Protein AF-A0A2E8WA86-F1 (afdb_monomer)

Structure (mmCIF, N/CA/C/O backbone):
data_AF-A0A2E8WA86-F1
#
_entry.id   AF-A0A2E8WA86-F1
#
loop_
_atom_site.group_PDB
_atom_site.id
_atom_site.type_symbol
_atom_site.label_atom_id
_atom_site.label_alt_id
_atom_site.label_comp_id
_atom_site.label_asym_id
_atom_site.label_entity_id
_atom_site.label_seq_id
_atom_site.pdbx_PDB_ins_code
_atom_site.Cartn_x
_atom_site.Cartn_y
_atom_site.Cartn_z
_atom_site.occupancy
_atom_site.B_iso_or_equiv
_atom_site.auth_seq_id
_atom_site.auth_comp_id
_atom_site.auth_asym_id
_atom_site.auth_atom_id
_atom_site.pdbx_PDB_model_num
ATOM 1 N N . MET A 1 1 ? -9.405 8.419 -10.901 1.00 42.81 1 MET A N 1
ATOM 2 C CA . MET A 1 1 ? -7.975 8.033 -10.969 1.00 42.81 1 MET A 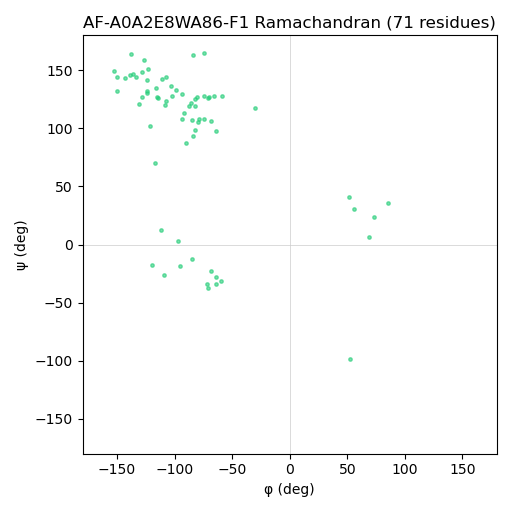CA 1
ATOM 3 C C . MET A 1 1 ? -7.088 8.922 -10.095 1.00 42.81 1 MET A C 1
ATOM 5 O O . MET A 1 1 ? -6.184 8.394 -9.474 1.00 42.81 1 MET A O 1
ATOM 9 N N . THR A 1 2 ? -7.380 10.217 -9.940 1.00 52.44 2 THR A N 1
ATOM 10 C CA . THR A 1 2 ? -6.567 11.183 -9.165 1.00 52.44 2 THR A CA 1
ATOM 11 C C . THR A 1 2 ? -6.463 10.911 -7.654 1.00 52.44 2 THR A C 1
ATOM 13 O O . THR A 1 2 ? -5.417 11.160 -7.072 1.00 52.44 2 THR A O 1
ATOM 16 N N . PHE A 1 3 ? -7.514 10.381 -7.013 1.00 52.16 3 PHE A N 1
ATOM 17 C CA . PHE A 1 3 ? -7.528 10.127 -5.560 1.00 52.16 3 PHE A CA 1
ATOM 18 C C . PHE A 1 3 ? -6.617 8.963 -5.133 1.00 52.16 3 PHE A C 1
ATOM 20 O O . PHE A 1 3 ? -5.963 9.034 -4.100 1.00 52.16 3 PHE A O 1
ATOM 27 N N . LEU A 1 4 ? -6.537 7.898 -5.938 1.00 49.44 4 LEU A N 1
ATOM 28 C CA . LEU A 1 4 ? -5.763 6.704 -5.580 1.00 49.44 4 LEU A CA 1
ATOM 29 C C . LEU A 1 4 ? -4.251 6.944 -5.645 1.00 49.44 4 LEU A C 1
ATOM 31 O O . LEU A 1 4 ? -3.528 6.426 -4.802 1.00 49.44 4 LEU A O 1
ATOM 35 N N . ASN A 1 5 ? -3.786 7.778 -6.579 1.00 51.66 5 ASN A N 1
ATOM 36 C CA . ASN A 1 5 ? -2.364 8.109 -6.703 1.00 51.66 5 ASN A CA 1
ATOM 37 C C . ASN A 1 5 ? -1.821 8.856 -5.469 1.00 51.66 5 ASN A C 1
ATOM 39 O O . ASN A 1 5 ? -0.654 8.700 -5.127 1.00 51.66 5 ASN A O 1
ATOM 43 N N . GLN A 1 6 ? -2.664 9.611 -4.750 1.00 56.53 6 GLN A N 1
ATOM 44 C CA . GLN A 1 6 ? -2.256 10.323 -3.529 1.00 56.53 6 GLN A CA 1
ATOM 45 C C . GLN A 1 6 ? -1.938 9.385 -2.355 1.00 56.53 6 GLN A C 1
ATOM 47 O O . GLN A 1 6 ? -1.211 9.771 -1.443 1.00 56.53 6 GLN A O 1
ATOM 52 N N . LEU A 1 7 ? -2.471 8.159 -2.366 1.00 54.53 7 LEU A N 1
ATOM 53 C CA . LEU A 1 7 ? -2.305 7.188 -1.278 1.00 54.53 7 LEU A CA 1
ATOM 54 C C . LEU A 1 7 ? -1.005 6.380 -1.393 1.00 54.53 7 LEU A C 1
ATOM 56 O O . LEU A 1 7 ? -0.597 5.714 -0.442 1.00 54.53 7 LEU A O 1
ATOM 60 N N . THR A 1 8 ? -0.336 6.445 -2.541 1.00 48.84 8 THR A N 1
ATOM 61 C CA . THR A 1 8 ? 0.900 5.716 -2.830 1.00 48.84 8 THR A CA 1
ATOM 62 C C . THR A 1 8 ? 2.040 6.691 -3.082 1.00 48.84 8 THR A C 1
ATOM 64 O O . THR A 1 8 ? 2.530 6.820 -4.195 1.00 48.84 8 THR A O 1
ATOM 67 N N . CYS A 1 9 ? 2.499 7.382 -2.041 1.00 49.09 9 CYS A N 1
ATOM 68 C CA . CYS A 1 9 ? 3.763 8.112 -2.113 1.00 49.09 9 CYS A CA 1
ATOM 69 C C . CYS A 1 9 ? 4.905 7.129 -1.803 1.00 49.09 9 CYS A C 1
ATOM 71 O O . CYS A 1 9 ? 5.199 6.844 -0.642 1.00 49.09 9 CYS A O 1
ATOM 73 N N . LEU A 1 10 ? 5.498 6.530 -2.841 1.00 50.75 10 LEU A N 1
ATOM 74 C CA . LEU A 1 10 ? 6.610 5.586 -2.700 1.00 50.75 10 LEU A CA 1
ATOM 75 C C . LEU A 1 10 ? 7.941 6.336 -2.839 1.00 50.75 10 LEU A C 1
ATOM 77 O O . LEU A 1 10 ? 8.335 6.739 -3.932 1.00 50.75 10 LEU A O 1
ATOM 81 N N . TYR A 1 11 ? 8.660 6.496 -1.729 1.00 49.28 11 TYR A N 1
ATOM 82 C CA . TYR A 1 11 ? 10.002 7.076 -1.730 1.00 49.28 11 TYR A CA 1
ATOM 83 C C . TYR A 1 11 ? 11.030 6.026 -2.163 1.00 49.28 11 TYR A C 1
ATOM 85 O O . TYR A 1 11 ? 11.392 5.137 -1.394 1.00 49.28 11 TYR A O 1
ATOM 93 N N . ALA A 1 12 ? 11.539 6.133 -3.390 1.00 44.47 12 ALA A N 1
ATOM 94 C CA . ALA A 1 12 ? 12.675 5.334 -3.838 1.00 44.47 12 ALA A CA 1
ATOM 95 C C . ALA A 1 12 ? 13.987 6.100 -3.615 1.00 44.47 12 ALA A C 1
ATOM 97 O O . ALA A 1 12 ? 14.132 7.247 -4.038 1.00 44.47 12 ALA A O 1
ATOM 98 N N . ARG A 1 13 ? 14.971 5.457 -2.977 1.00 37.31 13 ARG A N 1
ATOM 99 C CA . ARG A 1 13 ? 16.346 5.970 -2.877 1.00 37.31 13 ARG A CA 1
ATOM 100 C C . ARG A 1 13 ? 17.141 5.515 -4.103 1.00 37.31 13 ARG A C 1
ATOM 102 O O . ARG A 1 13 ? 17.324 4.316 -4.301 1.00 37.31 13 ARG A O 1
ATOM 109 N N . HIS A 1 14 ? 17.653 6.456 -4.893 1.00 42.84 14 HIS A N 1
ATOM 110 C CA . HIS A 1 14 ? 18.671 6.184 -5.911 1.00 42.84 14 HIS A CA 1
ATOM 111 C C . HIS A 1 14 ? 19.880 7.116 -5.728 1.00 42.84 14 HIS A C 1
ATOM 113 O O . HIS A 1 14 ? 19.796 8.108 -5.007 1.00 42.84 14 HIS A O 1
ATOM 119 N N . TRP A 1 15 ? 21.022 6.695 -6.276 1.00 39.44 15 TRP A N 1
ATOM 120 C CA . TRP A 1 15 ? 22.397 7.088 -5.940 1.00 39.44 15 TRP A CA 1
ATOM 121 C C . TRP A 1 15 ? 22.567 8.528 -5.405 1.00 39.44 15 TRP A C 1
ATOM 123 O O . TRP A 1 15 ? 22.318 9.496 -6.111 1.00 39.44 15 TRP A O 1
ATOM 133 N N . GLY A 1 16 ? 23.036 8.665 -4.155 1.00 36.84 16 GLY A N 1
ATOM 134 C CA . GLY A 1 16 ? 23.502 9.951 -3.610 1.00 36.84 16 GLY A CA 1
ATOM 135 C C . GLY A 1 16 ? 22.448 10.889 -3.000 1.00 36.84 16 GLY A C 1
ATOM 136 O O . GLY A 1 16 ? 22.609 12.097 -3.112 1.00 36.84 16 GLY A O 1
ATOM 137 N N . ASN A 1 17 ? 21.413 10.374 -2.320 1.00 42.56 17 ASN A N 1
ATOM 138 C C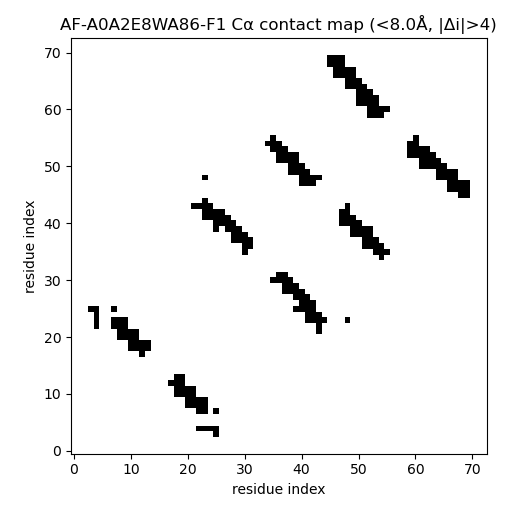A . ASN A 1 17 ? 20.371 11.161 -1.619 1.00 42.56 17 ASN A CA 1
ATOM 139 C C . ASN A 1 17 ? 19.341 11.887 -2.506 1.00 42.56 17 ASN A C 1
ATOM 141 O O . ASN A 1 17 ? 18.691 12.824 -2.048 1.00 42.56 17 ASN A O 1
ATOM 145 N N . TRP A 1 18 ? 19.111 11.428 -3.736 1.00 35.81 18 TRP A N 1
ATOM 146 C CA . TRP A 1 18 ? 18.024 11.960 -4.559 1.00 35.81 18 TRP A CA 1
ATOM 147 C C . TRP A 1 18 ? 16.714 11.232 -4.219 1.00 35.81 18 TRP A C 1
ATOM 149 O O . TRP A 1 18 ? 16.545 10.055 -4.540 1.00 35.81 18 TRP A O 1
ATOM 159 N N . GLN A 1 19 ? 15.800 11.920 -3.525 1.00 43.94 19 GLN A N 1
ATOM 160 C CA . GLN A 1 19 ? 14.406 11.493 -3.368 1.00 43.94 19 GLN A CA 1
ATOM 161 C C . GLN A 1 19 ? 13.639 11.920 -4.618 1.00 43.94 19 GLN A C 1
ATOM 163 O O . GLN A 1 19 ? 13.246 13.076 -4.754 1.00 43.94 19 GLN A O 1
ATOM 168 N N . ILE A 1 20 ? 13.441 10.996 -5.553 1.00 46.94 20 ILE A N 1
ATOM 169 C CA . ILE A 1 20 ? 12.513 11.232 -6.658 1.00 46.94 20 ILE A CA 1
ATOM 170 C C . ILE A 1 20 ? 11.126 10.903 -6.114 1.00 46.94 20 ILE A C 1
ATOM 172 O O . ILE A 1 20 ? 10.891 9.771 -5.691 1.00 46.94 20 ILE A O 1
ATOM 176 N N . SER A 1 21 ? 10.228 11.893 -6.099 1.00 51.25 21 SER A N 1
ATOM 177 C CA . SER A 1 21 ? 8.796 11.622 -5.972 1.00 51.25 21 SER A CA 1
ATOM 178 C C . SER A 1 21 ? 8.401 10.856 -7.219 1.00 51.25 21 SER A C 1
ATOM 180 O O . SER A 1 21 ? 8.280 11.414 -8.311 1.00 51.25 21 SER A O 1
ATOM 182 N N . ILE A 1 22 ? 8.343 9.542 -7.083 1.00 55.94 22 ILE A N 1
ATOM 183 C CA . ILE A 1 22 ? 7.792 8.709 -8.123 1.00 55.94 22 ILE A CA 1
ATOM 184 C C . ILE A 1 22 ? 6.285 8.798 -7.927 1.00 55.94 22 ILE A C 1
ATOM 186 O O . ILE A 1 22 ? 5.821 8.593 -6.812 1.00 55.94 22 ILE A O 1
ATOM 190 N N . ASP A 1 23 ? 5.547 9.137 -8.981 1.00 63.12 23 ASP A N 1
ATOM 191 C CA . ASP A 1 23 ? 4.085 9.048 -9.013 1.00 63.12 23 ASP A CA 1
ATOM 192 C C . ASP A 1 23 ? 3.721 7.643 -9.527 1.00 63.12 23 ASP A C 1
ATOM 194 O O . ASP A 1 23 ? 3.672 7.422 -10.746 1.00 63.12 23 ASP A O 1
ATOM 198 N N . PRO A 1 24 ? 3.621 6.627 -8.644 1.00 67.88 24 PRO A N 1
ATOM 199 C CA . PRO A 1 24 ? 3.249 5.288 -9.049 1.00 67.88 24 PRO A CA 1
ATOM 200 C C . PRO A 1 24 ? 1.812 5.292 -9.562 1.00 67.88 24 PRO A C 1
ATOM 202 O O . PRO A 1 24 ? 0.874 5.699 -8.880 1.00 67.88 24 PRO A O 1
ATOM 205 N N . GLN A 1 25 ? 1.621 4.757 -10.761 1.00 79.06 25 GLN A N 1
ATOM 206 C CA . GLN A 1 25 ? 0.286 4.591 -11.316 1.00 79.06 25 GLN A CA 1
ATOM 207 C C . GLN A 1 25 ? -0.358 3.356 -10.691 1.00 79.06 25 GLN A C 1
ATOM 209 O O . GLN A 1 25 ? 0.045 2.227 -10.990 1.00 79.06 25 GLN A O 1
ATOM 214 N N . VAL A 1 26 ? -1.341 3.561 -9.812 1.00 82.12 26 VAL A N 1
ATOM 215 C CA . VAL A 1 26 ? -2.129 2.474 -9.216 1.00 82.12 26 VAL A CA 1
ATOM 216 C C . VAL A 1 26 ? -3.041 1.873 -10.279 1.00 82.12 26 VAL A C 1
ATOM 218 O O . VAL A 1 26 ? -3.818 2.588 -10.912 1.00 82.12 26 VAL A O 1
ATOM 221 N N . PHE A 1 27 ? -2.972 0.555 -10.460 1.00 83.19 27 PHE A N 1
ATOM 222 C CA . PHE A 1 27 ? -3.812 -0.156 -11.429 1.00 83.19 27 PHE A CA 1
ATOM 223 C C . PHE A 1 27 ? -4.711 -1.218 -10.791 1.00 83.19 27 PHE A C 1
ATOM 225 O O . PHE A 1 27 ? -5.680 -1.638 -11.417 1.00 83.19 27 PHE A O 1
ATOM 232 N N . SER A 1 28 ? -4.418 -1.658 -9.564 1.00 85.75 28 SER A N 1
ATOM 233 C CA . SER A 1 28 ? -5.252 -2.628 -8.853 1.00 85.75 28 SER A CA 1
ATOM 234 C C . SER A 1 28 ? -5.180 -2.432 -7.344 1.00 85.75 28 SER A C 1
ATOM 236 O O . SER A 1 28 ? -4.127 -2.102 -6.796 1.00 85.75 28 SER A O 1
ATOM 238 N N . ILE A 1 29 ? -6.313 -2.661 -6.681 1.00 90.94 29 ILE A N 1
ATOM 239 C CA . ILE A 1 29 ? -6.438 -2.709 -5.226 1.00 90.94 29 ILE A CA 1
ATOM 240 C C . ILE A 1 29 ? -7.210 -3.978 -4.887 1.00 90.94 29 ILE A C 1
ATOM 242 O O . ILE A 1 29 ? -8.346 -4.154 -5.326 1.00 90.94 29 ILE A O 1
ATOM 246 N N . VAL A 1 30 ? -6.590 -4.851 -4.104 1.00 92.31 30 VAL A N 1
ATOM 247 C CA . VAL A 1 30 ? -7.190 -6.093 -3.620 1.00 92.31 30 VAL A CA 1
ATOM 248 C C . VAL A 1 30 ? -7.478 -5.927 -2.139 1.00 92.31 30 VAL A C 1
ATOM 250 O O . VAL A 1 30 ? -6.576 -5.628 -1.363 1.00 92.31 30 VAL A O 1
ATOM 253 N N . LEU A 1 31 ? -8.734 -6.112 -1.750 1.00 94.12 31 LEU A N 1
ATOM 254 C CA . LEU A 1 31 ? -9.186 -6.049 -0.363 1.00 94.12 31 LEU A CA 1
ATOM 255 C C . LEU A 1 31 ? -9.505 -7.457 0.130 1.00 94.12 31 LEU A C 1
ATOM 257 O O . LEU A 1 31 ? -10.027 -8.281 -0.626 1.00 94.12 31 LEU A O 1
ATOM 261 N N . ASN A 1 32 ? -9.226 -7.727 1.402 1.00 94.12 32 ASN A N 1
ATOM 262 C CA . ASN A 1 32 ? -9.757 -8.920 2.046 1.00 94.12 32 ASN A CA 1
ATOM 263 C C . ASN A 1 32 ? -11.259 -8.761 2.352 1.00 94.12 32 ASN A C 1
ATOM 265 O O . ASN A 1 32 ? -11.826 -7.669 2.288 1.00 94.12 32 ASN A O 1
ATOM 269 N N . ARG A 1 33 ? -11.924 -9.881 2.653 1.00 93.94 33 ARG A N 1
ATOM 270 C CA . ARG A 1 33 ? -13.391 -9.958 2.773 1.00 93.94 33 ARG A CA 1
ATOM 271 C C . ARG A 1 33 ? -13.971 -9.034 3.851 1.00 93.94 33 ARG A C 1
ATOM 273 O O . ARG A 1 33 ? -15.105 -8.589 3.726 1.00 93.94 33 ARG A O 1
ATOM 280 N N . ASP A 1 34 ? -13.211 -8.795 4.907 1.00 94.94 34 ASP A N 1
ATOM 281 C CA . ASP A 1 34 ? -13.553 -7.985 6.074 1.00 94.94 34 ASP A CA 1
ATOM 282 C C . ASP A 1 34 ? -13.006 -6.550 5.997 1.00 94.94 34 ASP A C 1
ATOM 284 O O . ASP A 1 34 ? -13.211 -5.769 6.924 1.00 94.94 34 ASP A O 1
ATOM 288 N N . TYR A 1 35 ? -12.352 -6.172 4.893 1.00 91.38 35 TYR A N 1
ATOM 289 C CA . TYR A 1 35 ? -11.794 -4.834 4.673 1.00 91.38 35 TYR A CA 1
ATOM 290 C C . TYR A 1 35 ? -10.806 -4.3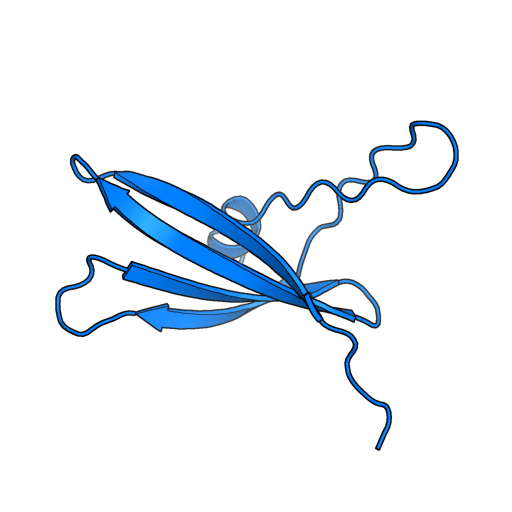79 5.764 1.00 91.38 35 TYR A C 1
ATOM 292 O O . TYR A 1 35 ? -10.700 -3.182 6.055 1.00 91.38 35 TYR A O 1
ATOM 300 N N . SER A 1 36 ? -10.090 -5.326 6.371 1.00 95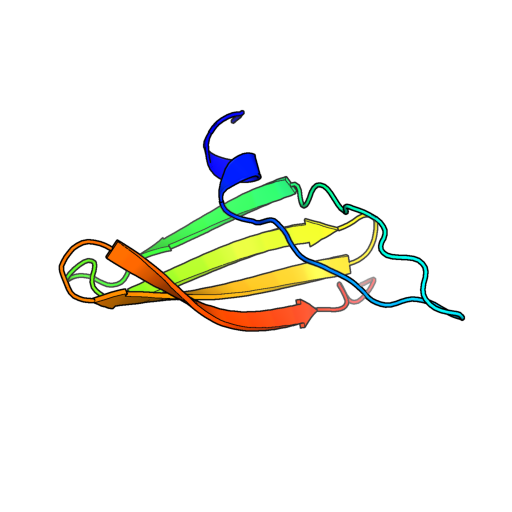.31 36 SER A N 1
ATOM 301 C CA . SER A 1 36 ? -9.037 -5.079 7.361 1.00 95.31 36 SER A CA 1
ATOM 302 C C . SER A 1 36 ? -7.637 -5.041 6.745 1.00 95.31 36 SER A C 1
ATOM 304 O O . SER A 1 36 ? -6.716 -4.495 7.350 1.00 95.31 36 SER A O 1
ATOM 306 N N . GLN A 1 37 ? -7.465 -5.582 5.536 1.00 95.12 37 GLN A N 1
ATOM 307 C CA . GLN A 1 37 ? -6.199 -5.632 4.808 1.00 95.12 37 GLN A CA 1
ATOM 308 C C . GLN A 1 37 ? -6.402 -5.270 3.338 1.00 95.12 37 GLN A C 1
ATOM 310 O O . GLN A 1 37 ? -7.431 -5.592 2.736 1.00 95.12 37 GLN A O 1
ATOM 315 N N . ALA A 1 38 ? -5.395 -4.629 2.751 1.00 93.81 38 ALA A N 1
ATOM 316 C CA . ALA A 1 38 ? -5.370 -4.311 1.332 1.00 93.81 38 ALA A CA 1
ATOM 317 C C . ALA A 1 38 ? -3.983 -4.547 0.727 1.00 93.81 38 ALA A C 1
ATOM 319 O O . ALA A 1 38 ? -2.965 -4.304 1.373 1.00 93.81 38 ALA A O 1
ATOM 320 N N . ALA A 1 39 ? -3.948 -4.968 -0.532 1.00 91.69 39 ALA A N 1
ATOM 321 C CA . ALA A 1 39 ? -2.763 -4.934 -1.376 1.00 91.69 39 ALA A CA 1
ATOM 322 C C . ALA A 1 39 ? -3.004 -3.950 -2.525 1.00 91.69 39 ALA A C 1
ATOM 324 O O . ALA A 1 39 ? -4.005 -4.040 -3.237 1.00 91.69 39 ALA A O 1
ATOM 325 N N . VAL A 1 40 ? -2.097 -2.993 -2.693 1.00 88.62 40 VAL A N 1
ATOM 326 C CA . VAL A 1 40 ? -2.132 -1.992 -3.759 1.00 88.62 40 VAL A CA 1
ATOM 327 C C . VAL A 1 40 ? -1.029 -2.314 -4.750 1.00 88.62 40 VAL A C 1
ATOM 329 O O . VAL A 1 40 ? 0.154 -2.306 -4.406 1.00 88.62 40 VAL A O 1
ATOM 332 N N . HIS A 1 41 ? -1.420 -2.567 -5.995 1.00 85.88 41 HIS A N 1
ATOM 333 C CA . HIS A 1 41 ? -0.494 -2.802 -7.090 1.00 85.88 41 HIS A CA 1
ATOM 334 C C . HIS A 1 41 ? -0.387 -1.549 -7.945 1.00 85.88 41 HIS A C 1
ATOM 336 O O . HIS A 1 41 ? -1.384 -0.980 -8.409 1.00 85.88 41 HIS A O 1
ATOM 342 N N . SER A 1 42 ? 0.849 -1.127 -8.159 1.00 83.06 42 SER A N 1
ATOM 343 C CA . SER A 1 42 ? 1.155 0.066 -8.925 1.00 83.06 42 SER A CA 1
ATOM 344 C C . SER A 1 42 ? 2.339 -0.151 -9.855 1.00 83.06 42 SER A C 1
ATOM 346 O O . SER A 1 42 ? 3.073 -1.136 -9.754 1.00 83.06 42 SER A O 1
ATOM 348 N N . ARG A 1 43 ? 2.494 0.745 -10.827 1.00 80.25 43 ARG A N 1
ATOM 349 C CA . ARG A 1 43 ? 3.601 0.736 -11.779 1.00 80.25 43 ARG A CA 1
ATOM 350 C C . ARG A 1 43 ? 4.445 1.987 -11.606 1.00 80.25 43 ARG A C 1
ATOM 352 O O . ARG A 1 43 ? 3.927 3.097 -11.558 1.00 80.25 43 ARG A O 1
ATOM 359 N N . ILE A 1 44 ? 5.756 1.785 -11.588 1.00 76.81 44 ILE A N 1
ATOM 360 C CA . ILE A 1 44 ? 6.780 2.821 -11.524 1.00 76.81 44 ILE A CA 1
ATOM 361 C C . ILE A 1 44 ? 7.658 2.673 -12.758 1.00 76.81 44 ILE A C 1
ATOM 363 O O . ILE A 1 44 ? 8.505 1.786 -12.812 1.00 76.81 44 ILE A O 1
ATOM 367 N N . VAL A 1 45 ? 7.459 3.527 -13.765 1.00 74.00 45 VAL A N 1
ATOM 368 C CA . VAL A 1 45 ? 8.226 3.510 -15.025 1.00 74.00 45 VAL A CA 1
ATOM 369 C C . VAL A 1 45 ? 8.221 2.105 -15.671 1.00 74.00 45 VAL A C 1
ATOM 371 O O . VAL A 1 45 ? 7.253 1.700 -16.323 1.00 74.00 45 VAL A O 1
ATOM 374 N N . ASN A 1 46 ? 9.285 1.330 -15.466 1.00 68.19 46 ASN A N 1
ATOM 375 C CA . ASN A 1 46 ? 9.523 -0.016 -15.986 1.00 68.19 46 ASN A CA 1
ATOM 376 C C . ASN A 1 46 ? 9.507 -1.114 -14.902 1.00 68.19 46 ASN A C 1
ATOM 378 O O . ASN A 1 46 ? 9.923 -2.240 -15.168 1.00 68.19 46 ASN A O 1
ATOM 382 N N . ARG A 1 47 ? 9.033 -0.804 -13.693 1.00 71.50 47 ARG A N 1
ATOM 383 C CA . ARG A 1 47 ? 8.906 -1.726 -12.559 1.00 71.50 47 ARG A CA 1
ATOM 384 C C . ARG A 1 47 ? 7.467 -1.776 -12.060 1.00 71.50 47 ARG A C 1
ATOM 386 O O . ARG A 1 47 ? 6.723 -0.804 -12.180 1.00 71.50 47 ARG A O 1
ATOM 393 N N . GLY A 1 48 ? 7.085 -2.914 -11.503 1.00 81.00 48 GLY A N 1
ATOM 394 C CA . GLY A 1 48 ? 5.903 -3.030 -10.668 1.00 81.00 48 GLY A CA 1
ATOM 395 C C . GLY A 1 48 ? 6.234 -2.624 -9.234 1.00 81.00 48 GLY A C 1
ATOM 396 O O . GLY A 1 48 ? 7.395 -2.545 -8.828 1.00 81.00 48 GLY A O 1
ATOM 397 N N . ALA A 1 49 ? 5.201 -2.348 -8.462 1.00 83.75 49 ALA A N 1
ATOM 398 C CA . ALA A 1 49 ? 5.282 -2.128 -7.035 1.00 83.75 49 ALA A CA 1
ATOM 399 C C . ALA A 1 49 ? 4.045 -2.735 -6.374 1.00 83.75 49 ALA A C 1
ATOM 401 O O . ALA A 1 49 ? 2.945 -2.702 -6.928 1.00 83.75 49 ALA A O 1
ATOM 402 N N . GLU A 1 50 ? 4.247 -3.301 -5.195 1.00 87.38 50 GLU A N 1
ATOM 403 C CA . GLU A 1 50 ? 3.201 -3.870 -4.356 1.00 87.38 50 GLU A CA 1
ATOM 404 C C . GLU A 1 50 ? 3.352 -3.271 -2.962 1.00 87.38 50 GLU A C 1
ATOM 406 O O . GLU A 1 50 ? 4.446 -3.294 -2.397 1.00 87.38 50 GLU A O 1
ATOM 411 N N . ALA A 1 51 ? 2.271 -2.702 -2.437 1.00 89.31 51 ALA A N 1
ATOM 412 C CA . ALA A 1 51 ? 2.212 -2.148 -1.093 1.00 89.31 51 ALA A CA 1
ATOM 413 C C . ALA A 1 51 ? 1.075 -2.807 -0.311 1.00 89.31 51 ALA A C 1
ATOM 415 O O . ALA A 1 51 ? -0.054 -2.886 -0.797 1.00 89.31 51 ALA A O 1
ATOM 416 N N . HIS A 1 52 ? 1.370 -3.267 0.898 1.00 90.38 52 HIS A N 1
ATOM 417 C CA . HIS A 1 52 ? 0.416 -3.905 1.793 1.00 90.38 52 HIS A CA 1
ATOM 418 C C . HIS A 1 52 ? -0.011 -2.933 2.887 1.00 90.38 52 HIS A C 1
ATOM 420 O O . HIS A 1 52 ? 0.812 -2.237 3.486 1.00 90.38 52 HIS A O 1
ATOM 426 N N . PHE A 1 53 ? -1.308 -2.917 3.168 1.00 92.38 53 PHE A N 1
ATOM 427 C CA . PHE A 1 53 ? -1.924 -2.050 4.157 1.00 92.38 53 PHE A CA 1
ATOM 428 C C . PHE A 1 53 ? -2.778 -2.857 5.126 1.00 92.38 53 PHE A C 1
ATOM 430 O O . PHE A 1 53 ? -3.405 -3.850 4.755 1.00 92.38 53 PHE A O 1
ATOM 437 N N . VAL A 1 54 ? -2.846 -2.367 6.357 1.00 95.81 54 VAL A N 1
ATOM 438 C CA . VAL A 1 54 ? -3.735 -2.849 7.413 1.00 95.81 54 VAL A CA 1
ATOM 439 C C . VAL A 1 54 ? -4.578 -1.680 7.914 1.00 95.81 5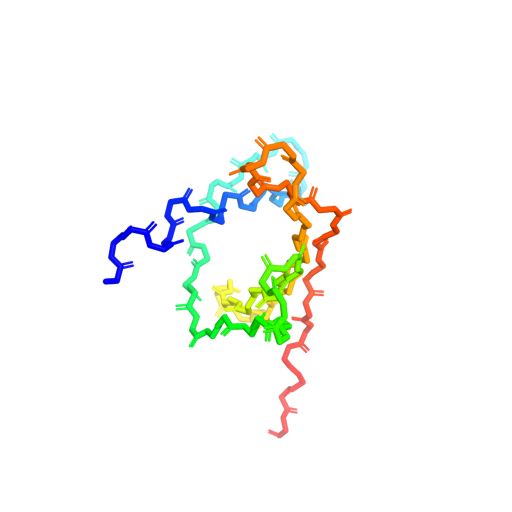4 VAL A C 1
ATOM 441 O O . VAL A 1 54 ? -4.083 -0.559 8.038 1.00 95.81 54 VAL A O 1
ATOM 444 N N . ARG A 1 55 ? -5.852 -1.940 8.211 1.00 94.38 55 ARG A N 1
ATOM 445 C CA . ARG A 1 55 ? -6.760 -0.967 8.814 1.00 94.38 55 ARG A CA 1
ATOM 446 C C . ARG A 1 55 ? -6.726 -1.095 10.338 1.00 94.38 55 ARG A C 1
ATOM 448 O O . ARG A 1 55 ? -7.165 -2.104 10.879 1.00 94.38 55 ARG A O 1
ATOM 455 N N . ILE A 1 56 ? -6.216 -0.074 11.024 1.00 93.00 56 ILE A N 1
ATOM 456 C CA . ILE A 1 56 ? -6.161 0.025 12.494 1.00 93.00 56 ILE A CA 1
ATOM 457 C C . ILE A 1 56 ? -6.854 1.321 12.895 1.00 93.00 56 ILE A C 1
ATOM 459 O O . ILE A 1 56 ? -6.578 2.357 12.300 1.00 93.00 56 ILE A O 1
ATOM 463 N N . ASP A 1 57 ? -7.750 1.263 13.880 1.00 92.69 57 ASP A N 1
ATOM 464 C CA . ASP A 1 57 ? -8.483 2.434 14.389 1.00 92.69 57 ASP A CA 1
ATOM 465 C C . ASP A 1 57 ? -9.169 3.246 13.280 1.00 92.69 57 ASP A C 1
ATOM 467 O O . ASP A 1 57 ? -9.180 4.471 13.281 1.00 92.69 57 ASP A O 1
ATOM 471 N N . ASN A 1 58 ? -9.753 2.534 12.310 1.00 90.00 58 ASN A N 1
ATOM 472 C CA . ASN A 1 58 ? -10.424 3.099 11.139 1.00 90.00 58 ASN A CA 1
ATOM 473 C C . ASN A 1 58 ? -9.502 3.797 10.111 1.00 90.00 58 ASN A C 1
ATOM 475 O O . ASN A 1 58 ? -10.004 4.314 9.114 1.00 90.00 58 ASN A O 1
ATOM 479 N N . GLU A 1 59 ? -8.181 3.734 10.282 1.00 91.50 59 GLU A N 1
ATOM 480 C CA . GLU A 1 59 ? -7.179 4.310 9.379 1.00 91.50 59 GLU A CA 1
ATOM 481 C C . GLU A 1 59 ? -6.374 3.228 8.649 1.00 91.50 59 GLU A C 1
ATOM 483 O O . GLU A 1 59 ? -6.020 2.198 9.225 1.00 91.50 59 GLU A O 1
ATOM 488 N N . TRP A 1 60 ? -6.046 3.463 7.377 1.00 89.69 60 TRP A N 1
ATOM 489 C CA . TRP A 1 60 ? -5.179 2.574 6.601 1.00 89.69 60 TRP A CA 1
ATOM 490 C C . TRP A 1 60 ? -3.709 2.915 6.831 1.00 89.69 60 TRP A C 1
ATOM 492 O O . TRP A 1 60 ? -3.267 4.023 6.537 1.00 89.69 60 TRP A O 1
ATOM 502 N N . LYS A 1 61 ? -2.939 1.938 7.309 1.00 89.44 61 LYS A N 1
ATOM 503 C CA . LYS A 1 61 ? -1.499 2.056 7.551 1.00 89.44 61 LYS A CA 1
ATOM 504 C C . LYS A 1 61 ? -0.753 1.115 6.618 1.00 89.44 61 LYS A C 1
ATOM 506 O O . LYS A 1 61 ? -1.062 -0.075 6.566 1.00 89.44 61 LYS A O 1
ATOM 511 N N . MET A 1 62 ? 0.213 1.648 5.875 1.00 89.06 62 MET A N 1
ATOM 512 C CA . MET A 1 62 ? 1.117 0.835 5.060 1.00 89.06 62 MET A CA 1
ATOM 513 C C . MET A 1 62 ? 2.054 0.065 5.991 1.00 89.06 62 MET A C 1
ATOM 515 O O . MET A 1 62 ? 2.685 0.669 6.857 1.00 89.06 62 MET A O 1
ATOM 519 N N . ILE A 1 63 ? 2.128 -1.253 5.824 1.00 92.00 63 ILE A N 1
ATOM 520 C CA . ILE A 1 63 ? 2.969 -2.135 6.647 1.00 92.00 63 ILE A CA 1
ATOM 521 C C . ILE A 1 63 ? 4.169 -2.689 5.878 1.00 92.00 63 ILE A C 1
ATOM 523 O O . ILE A 1 63 ? 5.184 -3.006 6.489 1.00 92.00 63 ILE A O 1
ATOM 527 N N . ASP A 1 64 ? 4.065 -2.789 4.552 1.00 85.00 64 ASP A N 1
ATOM 528 C CA . ASP A 1 64 ? 5.143 -3.242 3.677 1.00 85.00 64 ASP A CA 1
ATOM 529 C C . ASP A 1 64 ? 4.985 -2.631 2.282 1.00 85.00 64 ASP A C 1
ATOM 531 O O . ASP A 1 64 ? 3.866 -2.375 1.828 1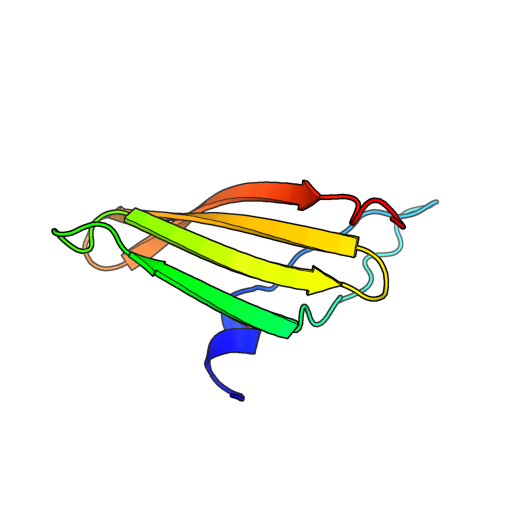.00 85.00 64 ASP A O 1
ATOM 535 N N . ALA A 1 65 ? 6.104 -2.410 1.600 1.00 82.62 65 ALA A N 1
ATOM 536 C CA . ALA A 1 65 ? 6.121 -2.024 0.200 1.00 82.62 65 ALA A CA 1
ATOM 537 C C . ALA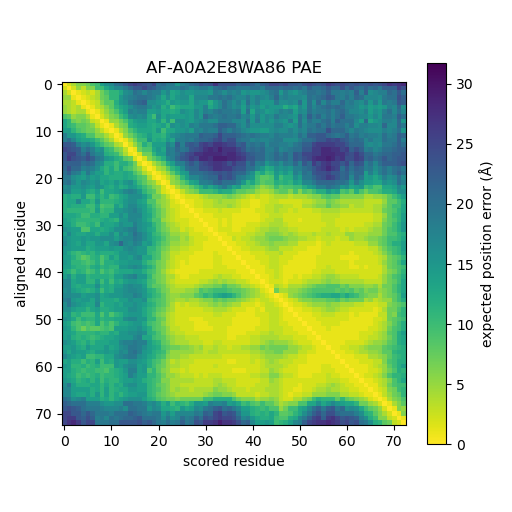 A 1 65 ? 7.390 -2.531 -0.480 1.00 82.62 65 ALA A C 1
ATOM 539 O O . ALA A 1 65 ? 8.508 -2.306 -0.012 1.00 82.62 65 ALA A O 1
ATOM 540 N N . LYS A 1 66 ? 7.221 -3.157 -1.643 1.00 82.56 66 LYS A N 1
ATOM 541 C CA . LYS A 1 66 ? 8.323 -3.698 -2.438 1.00 82.56 66 LYS A CA 1
ATOM 542 C C . LYS A 1 66 ? 8.183 -3.324 -3.906 1.00 82.56 66 LYS A C 1
ATOM 544 O O . LYS A 1 66 ? 7.090 -3.298 -4.470 1.00 82.56 66 LYS A O 1
ATOM 549 N N . LEU A 1 67 ? 9.323 -3.068 -4.543 1.00 81.25 67 LEU A N 1
ATOM 550 C CA . LEU A 1 67 ? 9.408 -2.956 -5.996 1.00 81.25 67 LEU A CA 1
ATOM 551 C C . LEU A 1 67 ? 9.520 -4.360 -6.584 1.00 81.25 67 LEU A C 1
ATOM 553 O O . LEU A 1 67 ? 10.435 -5.109 -6.242 1.00 81.25 67 LEU A O 1
ATOM 557 N N . THR A 1 68 ? 8.622 -4.702 -7.497 1.00 69.56 68 THR A N 1
ATOM 558 C CA . THR A 1 68 ? 8.695 -5.933 -8.277 1.00 69.56 68 THR A CA 1
ATOM 559 C C . THR A 1 68 ? 9.283 -5.616 -9.647 1.00 69.56 68 THR A C 1
ATOM 561 O O . THR A 1 68 ? 8.919 -4.647 -10.315 1.00 69.56 68 THR A O 1
ATOM 564 N N . TRP A 1 69 ? 10.249 -6.409 -10.097 1.00 59.72 69 TRP A N 1
ATOM 565 C CA . TRP A 1 69 ? 10.660 -6.336 -11.494 1.00 59.72 69 TRP A CA 1
ATOM 566 C C . TRP A 1 69 ? 9.576 -7.005 -12.325 1.00 59.72 69 TRP A C 1
ATOM 568 O O . TRP A 1 69 ? 9.189 -8.127 -12.018 1.00 59.72 69 TRP A O 1
ATOM 578 N N . ILE A 1 70 ? 9.076 -6.323 -13.355 1.00 55.81 70 ILE A N 1
ATOM 579 C CA . ILE A 1 70 ? 8.254 -6.977 -14.374 1.00 55.81 70 ILE A CA 1
ATOM 580 C C . ILE A 1 70 ? 9.254 -7.779 -15.214 1.00 55.81 70 ILE A C 1
ATOM 582 O O . ILE A 1 70 ? 10.062 -7.148 -15.907 1.00 55.81 70 ILE A O 1
ATOM 586 N N . PRO A 1 71 ? 9.304 -9.122 -15.127 1.00 43.06 71 PRO A N 1
ATOM 587 C CA . PRO A 1 71 ? 10.143 -9.878 -16.041 1.00 43.06 71 PRO A CA 1
ATOM 588 C C . PRO A 1 71 ? 9.669 -9.560 -17.463 1.00 43.06 71 PRO A C 1
ATOM 590 O O . PRO A 1 71 ? 8.473 -9.613 -17.751 1.00 43.06 71 PRO A O 1
ATOM 593 N N . ARG A 1 72 ? 10.594 -9.152 -18.340 1.00 37.84 72 ARG A N 1
ATOM 594 C CA . ARG A 1 72 ? 10.299 -9.108 -19.773 1.00 37.84 72 ARG A CA 1
ATOM 595 C C . ARG A 1 72 ? 10.161 -10.564 -20.213 1.00 37.84 72 ARG A C 1
ATOM 597 O O . ARG A 1 72 ? 11.167 -11.270 -20.217 1.00 37.84 72 ARG A O 1
ATOM 604 N N . CYS A 1 73 ? 8.934 -11.002 -20.468 1.00 35.69 73 CYS A N 1
ATOM 605 C CA . CYS A 1 73 ? 8.675 -12.227 -21.216 1.00 35.69 73 CYS A CA 1
ATOM 606 C C . CYS A 1 73 ? 9.055 -12.017 -22.684 1.00 35.69 73 CYS A C 1
ATOM 608 O O . CYS A 1 73 ? 8.846 -10.882 -23.178 1.00 35.69 73 CYS A O 1
#

Sequence (73 aa):
MTFLNQLTCLYARHWGNWQISIDPQVFSIVLNRDYSQAAVHSRIVNRGAEAHFVRIDNEWKMIDAKLTWIPRC

Mean predicted aligned error: 10.34 Å

Radius of gyration: 13.21 Å; Cα contacts (8 Å, |Δi|>4): 130; chains: 1; bounding box: 37×24×36 Å

pLDDT: mean 71.6, std 20.45, range [35.69, 95.81]

Nearest PDB structures (foldseek):
  2rqx-assembly1_A  TM=6.078E-01  e=1.409E+00  Klebsiella pneumoniae subsp. pneumoniae NTUH-K2044
  8qca-assembly1_D  TM=6.818E-01  e=2.465E+00  Saccharomyces cerevisiae
  2it9-assembly1_A  TM=5.492E-01  e=1.576E+00  Prochlorococcus marinus str. NATL2A
  1dy7-assembly1_A  TM=5.626E-01  e=1.666E+00  Paracoccus pantotrophus
  4buj-assembly1_D  TM=6.396E-01  e=5.103E+00  Saccharomyces cerevisiae S288C

Secondary structure (DSSP, 8-state):
-HHHHTT--EEEEETTTEEEEE--EEEEEEE-TTSSEEEEEEEETTEEEEEEEEEETTEEEEEEEEEEE----

Foldseek 3Di:
DVVVQVVDQDFDDDPDPDGDRFSWAWDDKDADPVRQKIWTWTDGDQWIKIWIWGQDPNDTDTDDIDIHHPPDD

Solvent-ac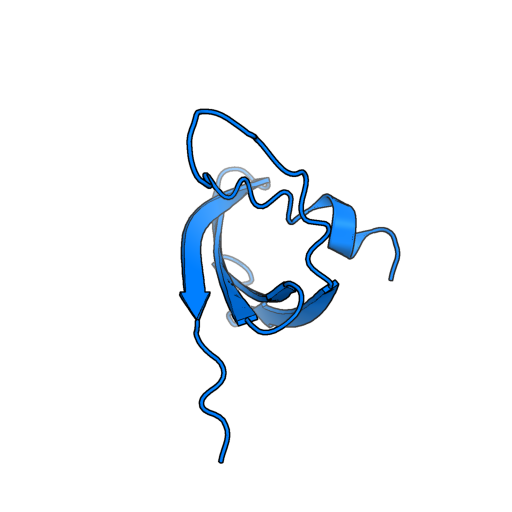cessible surface area (backbone atoms only — not comparable to full-atom values): 4494 Å² total; per-residue (Å²): 119,75,72,63,40,72,77,43,79,53,82,49,86,48,90,89,84,45,74,51,86,47,81,33,50,65,79,46,75,49,65,47,99,82,65,46,38,37,39,40,35,26,36,47,97,84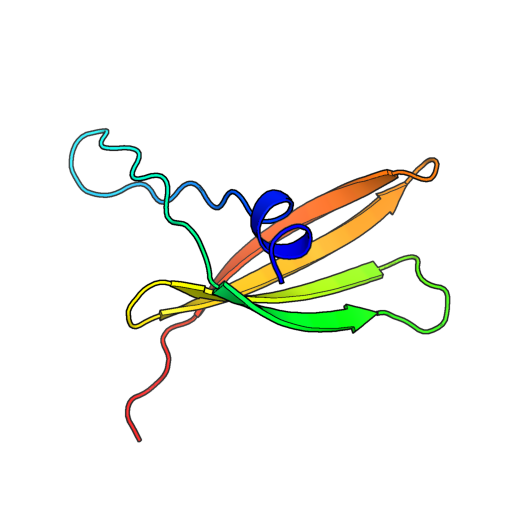,29,34,31,44,33,35,32,39,51,54,98,94,38,81,40,78,79,49,74,48,80,38,78,60,78,86,126